Protein AF-A0A1H1E493-F1 (afdb_monomer_lite)

Radius of gyration: 25.82 Å; chains: 1; bounding box: 50×37×73 Å

pLDDT: mean 77.71, std 10.55, range [39.66, 90.44]

Foldseek 3Di:
DPPCPDPPCPPPALQRQLVVLQVQLVVLVVDPDDPVSPVSSVVSNVSSVVSHPPPDDVLQLVVVVVVPDDNCVSCVVVVLVVQLVVLLVVLVVLCVVLVPDPVLQVVVCVVPVDGLSCLSNVDPVSSVVSNVSSVVVSVVVVVVVVVVD

Structure (mmCIF, N/CA/C/O backbone):
data_AF-A0A1H1E493-F1
#
_entry.id   AF-A0A1H1E493-F1
#
loop_
_atom_site.group_PDB
_atom_site.id
_atom_site.type_symbol
_atom_site.label_atom_id
_atom_site.label_alt_id
_atom_site.label_comp_id
_atom_site.label_asym_id
_atom_site.label_entity_id
_atom_site.label_seq_id
_atom_site.pdbx_PDB_ins_code
_atom_site.Cartn_x
_atom_site.Cartn_y
_atom_site.Cartn_z
_atom_site.occupancy
_atom_site.B_iso_or_equiv
_atom_site.auth_seq_id
_atom_site.auth_comp_id
_atom_site.auth_asym_id
_atom_site.auth_atom_id
_atom_site.pdbx_PDB_model_num
ATOM 1 N N . MET A 1 1 ? -18.515 -27.010 -40.683 1.00 39.66 1 MET A N 1
ATOM 2 C CA . 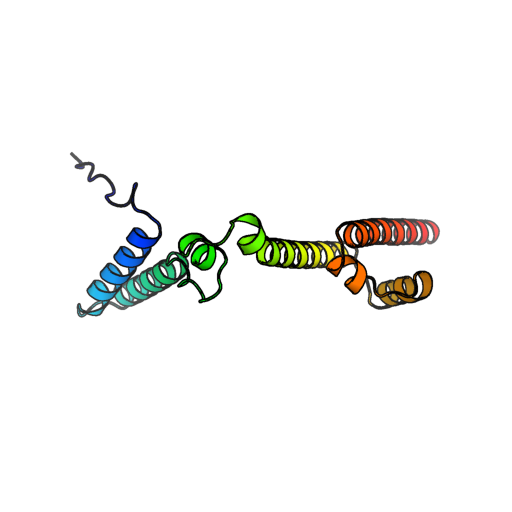MET A 1 1 ? -17.107 -27.008 -40.230 1.00 39.66 1 MET A CA 1
ATOM 3 C C . MET A 1 1 ? -16.766 -25.606 -39.762 1.00 39.66 1 MET A C 1
ATOM 5 O O . MET A 1 1 ? -16.573 -24.734 -40.600 1.00 39.66 1 MET A O 1
ATOM 9 N N . ILE A 1 2 ? -16.770 -25.365 -38.451 1.00 46.75 2 ILE A N 1
ATOM 10 C CA . ILE A 1 2 ? -16.205 -24.131 -37.896 1.00 46.75 2 ILE A CA 1
ATOM 11 C C . ILE A 1 2 ? -14.694 -24.294 -38.057 1.00 46.75 2 ILE A C 1
ATOM 13 O O . ILE A 1 2 ? -14.122 -25.232 -37.512 1.00 46.75 2 ILE A O 1
ATOM 17 N N . LYS A 1 3 ? -14.066 -23.479 -38.909 1.00 50.78 3 LYS A N 1
ATOM 18 C CA . LYS A 1 3 ? -12.605 -23.398 -38.927 1.00 50.78 3 LYS A CA 1
ATOM 19 C C . LYS A 1 3 ? -12.214 -22.829 -37.571 1.00 50.78 3 LYS A C 1
ATOM 21 O O . LYS A 1 3 ? -12.553 -21.679 -37.299 1.00 50.78 3 LYS A O 1
ATOM 26 N N . ASP A 1 4 ? -11.549 -23.626 -36.740 1.00 57.50 4 ASP A N 1
ATOM 27 C CA . ASP A 1 4 ? -10.837 -23.112 -35.576 1.00 57.50 4 ASP A CA 1
ATOM 28 C C . ASP A 1 4 ? -9.805 -22.119 -36.101 1.00 57.50 4 ASP A C 1
ATOM 30 O O . ASP A 1 4 ? -8.743 -22.489 -36.597 1.00 57.50 4 ASP A O 1
ATOM 34 N N . HIS A 1 5 ? -10.166 -20.841 -36.093 1.00 56.97 5 HIS A N 1
ATOM 35 C CA . HIS A 1 5 ? -9.214 -19.768 -36.274 1.00 56.97 5 HIS A CA 1
ATOM 36 C C . HIS A 1 5 ? -8.534 -19.605 -34.915 1.00 56.97 5 HIS A C 1
ATOM 38 O O . HIS A 1 5 ? -9.169 -19.086 -33.993 1.00 56.97 5 HIS A O 1
ATOM 44 N N . PRO A 1 6 ? -7.292 -20.097 -34.741 1.00 73.44 6 PRO A N 1
ATOM 45 C CA . PRO A 1 6 ? -6.615 -19.990 -33.461 1.00 73.44 6 PRO A CA 1
ATOM 46 C C . PRO A 1 6 ? -6.515 -18.513 -33.096 1.00 73.44 6 PRO A C 1
ATOM 48 O O . PRO A 1 6 ? -6.158 -17.686 -33.938 1.00 73.44 6 PRO A O 1
ATOM 51 N N . ASN A 1 7 ? -6.862 -18.177 -31.854 1.00 74.12 7 ASN A N 1
ATOM 52 C CA . ASN A 1 7 ? -6.771 -16.807 -31.375 1.00 74.12 7 ASN A CA 1
ATOM 53 C C . ASN A 1 7 ? -5.299 -16.348 -31.479 1.00 74.12 7 ASN A C 1
ATOM 55 O O . ASN A 1 7 ? -4.451 -16.867 -30.744 1.00 74.12 7 ASN A O 1
ATOM 59 N N . PRO A 1 8 ? -4.979 -15.387 -32.369 1.00 75.75 8 PRO A N 1
ATOM 60 C CA . PRO A 1 8 ? -3.597 -15.020 -32.675 1.00 75.75 8 PRO A CA 1
ATOM 61 C C . PRO A 1 8 ? -2.909 -14.298 -31.511 1.00 75.75 8 PRO A C 1
ATOM 63 O O . PRO A 1 8 ? -1.700 -14.093 -31.539 1.00 75.75 8 PRO A O 1
ATOM 66 N N . TYR A 1 9 ? -3.667 -13.925 -30.479 1.00 79.19 9 TYR A N 1
ATOM 67 C CA . TYR A 1 9 ? -3.189 -13.183 -29.322 1.00 79.19 9 TYR A CA 1
ATOM 68 C C . TYR A 1 9 ? -2.864 -14.072 -28.113 1.00 79.19 9 TYR A C 1
ATOM 70 O O . TYR A 1 9 ? -2.414 -13.553 -27.097 1.00 79.19 9 TYR A O 1
ATOM 78 N N . LEU A 1 10 ? -3.054 -15.398 -28.201 1.00 75.12 10 LEU A N 1
ATOM 79 C CA . LEU A 1 10 ? -2.835 -16.321 -27.071 1.00 75.12 10 LEU A CA 1
ATOM 80 C C . LEU A 1 10 ? -1.407 -16.298 -26.513 1.00 75.12 10 LEU A C 1
ATOM 82 O O . LEU A 1 10 ? -1.213 -16.575 -25.336 1.00 75.12 10 LEU A O 1
ATOM 86 N N . GLN A 1 11 ? -0.422 -15.984 -27.354 1.00 77.56 11 GLN A N 1
ATOM 87 C CA . GLN A 1 11 ? 0.995 -15.914 -26.980 1.00 77.56 11 GLN A CA 1
ATOM 88 C C . GLN A 1 11 ? 1.542 -14.480 -27.016 1.00 77.56 11 GLN A C 1
ATOM 90 O O . GLN A 1 11 ? 2.750 -14.275 -26.923 1.00 77.56 11 GLN A O 1
ATOM 95 N N . ALA A 1 12 ? 0.672 -13.480 -27.185 1.00 76.31 12 ALA A N 1
ATOM 96 C CA . ALA A 1 12 ? 1.095 -12.090 -27.266 1.00 76.31 12 ALA A CA 1
ATOM 97 C C . ALA A 1 12 ? 1.478 -11.560 -25.878 1.00 76.31 12 ALA A C 1
ATOM 99 O O . ALA A 1 12 ? 0.769 -11.753 -24.889 1.00 76.31 12 ALA A O 1
ATOM 100 N N . SER A 1 13 ? 2.591 -10.837 -25.809 1.00 76.88 13 SER A N 1
ATOM 101 C CA . SER A 1 13 ? 2.980 -10.095 -24.613 1.00 76.88 13 SER A CA 1
ATOM 102 C C . SER A 1 13 ? 1.997 -8.955 -24.316 1.00 76.88 13 SER A C 1
ATOM 104 O O . SER A 1 13 ? 1.321 -8.441 -25.207 1.00 76.88 13 SER A O 1
ATOM 106 N N . LEU A 1 14 ? 1.959 -8.474 -23.066 1.00 74.94 14 LEU A N 1
ATOM 107 C CA . LEU A 1 14 ? 1.082 -7.359 -22.662 1.00 74.94 14 LEU A CA 1
ATOM 108 C C . LEU A 1 14 ? 1.277 -6.099 -23.523 1.00 74.94 14 LEU A C 1
ATOM 110 O O . LEU A 1 14 ? 0.316 -5.404 -23.848 1.00 74.94 14 LEU A O 1
ATOM 114 N N . ARG A 1 15 ? 2.517 -5.837 -23.956 1.00 72.50 15 ARG A N 1
ATOM 115 C CA . ARG A 1 15 ? 2.838 -4.735 -24.870 1.00 72.50 15 ARG A CA 1
ATOM 116 C C . ARG A 1 15 ? 2.230 -4.948 -26.261 1.00 72.50 15 ARG A C 1
ATOM 118 O O . ARG A 1 15 ? 1.688 -4.004 -26.830 1.00 72.50 15 ARG A O 1
ATOM 125 N N . GLU A 1 16 ? 2.313 -6.159 -26.807 1.00 76.75 16 GLU A N 1
ATOM 126 C CA . GLU A 1 16 ? 1.741 -6.498 -28.119 1.00 76.75 16 GLU A CA 1
ATOM 127 C C . GLU A 1 16 ? 0.210 -6.482 -28.093 1.00 76.75 16 GLU A C 1
ATOM 129 O O . GLU A 1 16 ? -0.415 -6.019 -29.051 1.00 76.75 16 GLU A O 1
ATOM 134 N N . LEU A 1 17 ? -0.392 -6.908 -26.978 1.00 81.06 17 LEU A N 1
ATOM 135 C CA . LEU A 1 17 ? -1.828 -6.790 -26.732 1.00 81.06 17 LEU A CA 1
ATOM 136 C C . LEU A 1 17 ? -2.259 -5.321 -26.690 1.00 81.06 17 LEU A C 1
ATOM 138 O O . LEU A 1 17 ? -3.157 -4.934 -27.432 1.00 81.06 17 LEU A O 1
ATOM 142 N N . SER A 1 18 ? -1.575 -4.484 -25.902 1.00 81.69 18 SER A N 1
ATOM 143 C CA . SER A 1 18 ? -1.845 -3.042 -25.823 1.00 81.69 18 SER A CA 1
ATOM 144 C C . SER A 1 18 ? -1.809 -2.367 -27.197 1.00 81.69 18 SER A C 1
ATOM 146 O O . SER A 1 18 ? -2.766 -1.702 -27.590 1.00 81.69 18 SER A O 1
ATOM 148 N N . ALA A 1 19 ? -0.734 -2.584 -27.960 1.00 81.31 19 ALA A N 1
ATOM 149 C CA . ALA A 1 19 ? -0.568 -1.985 -29.283 1.00 81.31 19 ALA A CA 1
ATOM 150 C C . ALA A 1 19 ? -1.617 -2.483 -30.296 1.00 81.31 19 ALA A C 1
ATOM 152 O O . ALA A 1 19 ? -2.034 -1.745 -31.191 1.00 81.31 19 ALA A O 1
ATOM 153 N N . SER A 1 20 ? -2.053 -3.740 -30.172 1.00 85.31 20 SER A N 1
ATOM 154 C CA . SER A 1 20 ? -3.097 -4.307 -31.031 1.00 85.31 20 SER A CA 1
ATOM 155 C C . SER A 1 20 ? -4.468 -3.702 -30.726 1.00 85.31 20 SER A C 1
ATOM 157 O O . SER A 1 20 ? -5.188 -3.339 -31.654 1.00 85.31 20 SER A O 1
ATOM 159 N N . LEU A 1 21 ? -4.801 -3.520 -29.444 1.00 87.56 21 LEU A N 1
ATOM 160 C CA . LEU A 1 21 ? -6.048 -2.886 -29.005 1.00 87.56 21 LEU A CA 1
ATOM 161 C C . LEU A 1 21 ? -6.142 -1.422 -29.464 1.00 87.56 21 LEU A C 1
ATOM 163 O O . LEU A 1 21 ? -7.176 -1.017 -29.993 1.00 87.56 21 LEU A O 1
ATOM 167 N N . GLU A 1 22 ? -5.055 -0.651 -29.344 1.00 84.94 22 GLU A N 1
ATOM 168 C CA . GLU A 1 22 ? -4.965 0.724 -29.866 1.00 84.94 22 GLU A CA 1
ATOM 169 C C . GLU A 1 22 ? -5.216 0.791 -31.374 1.00 84.94 22 GLU A C 1
ATOM 171 O O . GLU A 1 22 ? -5.995 1.620 -31.848 1.00 84.94 22 GLU A O 1
ATOM 176 N N . ARG A 1 23 ? -4.594 -0.112 -32.139 1.00 86.12 23 ARG A N 1
ATOM 177 C CA . ARG A 1 23 ? -4.767 -0.170 -33.594 1.00 86.12 23 ARG A CA 1
ATOM 178 C C . ARG A 1 23 ? -6.209 -0.497 -33.979 1.00 86.12 23 ARG A C 1
ATOM 180 O O . ARG A 1 23 ? -6.757 0.155 -34.865 1.00 86.12 23 ARG A O 1
ATOM 187 N N . CYS A 1 24 ? -6.823 -1.476 -33.313 1.00 83.06 24 CYS A N 1
ATOM 188 C CA . CYS A 1 24 ? -8.219 -1.844 -33.544 1.00 83.06 24 CYS A CA 1
ATOM 189 C C . CYS A 1 24 ? -9.167 -0.685 -33.218 1.00 83.06 24 CYS A C 1
ATOM 191 O O . CYS A 1 24 ? -10.068 -0.397 -34.003 1.00 83.06 24 CYS A O 1
ATOM 193 N N . ALA A 1 25 ? -8.935 0.030 -32.115 1.00 86.31 25 ALA A N 1
ATOM 194 C CA . ALA A 1 25 ? -9.717 1.215 -31.783 1.00 86.31 25 ALA A CA 1
ATOM 195 C C . ALA A 1 25 ? -9.598 2.309 -32.855 1.00 86.31 25 ALA A C 1
ATOM 197 O O . ALA A 1 25 ? -10.611 2.860 -33.281 1.00 86.31 25 ALA A O 1
ATOM 198 N N . GLY A 1 26 ? -8.383 2.573 -33.349 1.00 82.94 26 GLY A N 1
ATOM 199 C CA . GLY A 1 26 ? -8.160 3.533 -34.432 1.00 82.94 26 GLY A CA 1
ATOM 200 C C . GLY A 1 26 ? -8.903 3.160 -35.719 1.00 82.94 26 GLY A C 1
ATOM 201 O O . GLY A 1 26 ? -9.521 4.015 -36.344 1.00 82.94 26 GLY A O 1
ATOM 202 N N . GLN A 1 27 ? -8.918 1.877 -36.091 1.00 83.25 27 GLN A N 1
ATOM 203 C CA . GLN A 1 27 ? -9.660 1.384 -37.263 1.00 83.25 27 GLN A CA 1
ATOM 204 C C . GLN A 1 27 ? -11.182 1.521 -37.112 1.00 83.25 27 GLN A C 1
ATOM 206 O O . GLN A 1 27 ? -11.887 1.834 -38.075 1.00 83.25 27 GLN A O 1
ATOM 211 N N . LEU A 1 28 ? -11.699 1.302 -35.901 1.00 83.06 28 LEU A N 1
ATOM 212 C CA . LEU A 1 28 ? -13.121 1.477 -35.608 1.00 83.06 28 LEU A CA 1
ATOM 213 C C . LEU A 1 28 ? -13.540 2.951 -35.653 1.00 83.06 28 LEU A C 1
ATOM 215 O O . LEU A 1 28 ? -14.662 3.242 -36.056 1.00 83.06 28 LEU A O 1
ATOM 219 N N . GLN A 1 29 ? -12.637 3.870 -35.301 1.00 80.06 29 GLN A N 1
ATOM 220 C CA . GLN A 1 29 ? -12.884 5.315 -35.324 1.00 80.06 29 GLN A CA 1
ATOM 221 C C . GLN A 1 29 ? -12.781 5.941 -36.723 1.00 80.06 29 GLN A C 1
ATOM 223 O O . GLN A 1 29 ? -13.473 6.917 -37.003 1.00 80.06 29 GLN A O 1
ATOM 228 N N . THR A 1 30 ? -11.944 5.404 -37.619 1.00 77.06 30 THR A N 1
ATOM 229 C CA . THR A 1 30 ? -11.780 5.932 -38.993 1.00 77.06 30 THR A CA 1
ATOM 230 C C . THR A 1 30 ? -12.914 5.540 -39.937 1.00 77.06 30 THR A C 1
ATOM 232 O O . THR A 1 30 ? -13.089 6.145 -40.995 1.00 77.06 30 THR A O 1
ATOM 235 N N . THR A 1 31 ? -13.710 4.545 -39.560 1.00 67.94 31 THR A N 1
ATOM 236 C CA . THR A 1 31 ? -14.890 4.120 -40.309 1.00 67.94 31 THR A CA 1
ATOM 237 C C . THR A 1 31 ? -16.103 4.895 -39.788 1.00 67.94 31 THR A C 1
ATOM 239 O O . THR A 1 31 ? -16.312 4.923 -38.580 1.00 67.94 31 THR A O 1
ATOM 242 N N . LYS A 1 32 ? -16.941 5.499 -40.651 1.00 68.44 32 LYS A N 1
ATOM 243 C CA . LYS A 1 32 ? -18.244 6.058 -40.220 1.00 68.44 32 LYS A CA 1
ATOM 244 C C . LYS A 1 32 ? -19.073 4.928 -39.594 1.00 68.44 32 LYS A C 1
ATOM 246 O O . LYS A 1 32 ? -19.613 4.088 -40.311 1.00 68.44 32 LYS A O 1
ATOM 251 N N . GLY A 1 33 ? -19.083 4.859 -38.267 1.00 64.25 33 GLY A N 1
ATOM 252 C CA . GLY A 1 33 ? -19.630 3.751 -37.489 1.00 64.25 33 GLY A CA 1
ATOM 253 C C . GLY A 1 33 ? -20.821 4.161 -36.630 1.00 64.25 33 GLY A C 1
ATOM 254 O O . GLY A 1 33 ? -21.069 5.346 -36.426 1.00 64.25 33 GLY A O 1
ATOM 255 N N . THR A 1 34 ? -21.552 3.157 -36.145 1.00 76.44 34 THR A N 1
ATOM 256 C CA . THR A 1 34 ? -22.618 3.297 -35.144 1.00 76.44 34 THR A CA 1
ATOM 257 C C . THR A 1 34 ? -22.044 3.698 -33.779 1.00 76.44 34 THR A C 1
ATOM 259 O O . THR A 1 34 ? -20.850 3.502 -33.538 1.00 76.44 34 THR A O 1
ATOM 262 N N . GLU A 1 35 ? -22.880 4.222 -32.876 1.00 73.50 35 GLU A N 1
ATOM 263 C CA . GLU A 1 35 ? -22.493 4.553 -31.489 1.00 73.50 35 GLU A CA 1
ATOM 264 C C . GLU A 1 35 ? -21.810 3.361 -30.790 1.00 73.50 35 GLU A C 1
ATOM 266 O O . GLU A 1 35 ? -20.739 3.504 -30.210 1.00 73.50 35 GLU A O 1
ATOM 271 N N . GLU A 1 36 ? -22.319 2.145 -30.999 1.00 75.50 36 GLU A N 1
ATOM 272 C CA . GLU A 1 36 ? -21.747 0.893 -30.474 1.00 75.50 36 GLU A CA 1
ATOM 273 C C . GLU A 1 36 ? -20.286 0.657 -30.908 1.00 75.50 36 GLU A C 1
ATOM 275 O O . GLU A 1 36 ? -19.479 0.101 -30.160 1.00 75.50 36 GLU A O 1
ATOM 280 N N . ARG A 1 37 ? -19.910 1.079 -32.125 1.00 78.19 37 ARG A N 1
ATOM 281 C CA . ARG A 1 37 ? -18.523 0.974 -32.612 1.00 78.19 37 ARG A CA 1
ATOM 282 C C . ARG A 1 37 ? -17.614 2.012 -31.969 1.00 78.19 37 ARG A C 1
ATOM 284 O O . ARG A 1 37 ? -16.435 1.724 -31.758 1.00 78.19 37 ARG A O 1
ATOM 291 N N . GLN A 1 38 ? -18.145 3.194 -31.667 1.00 78.69 38 GLN A N 1
ATOM 292 C CA . GLN A 1 38 ? -17.409 4.231 -30.947 1.00 78.69 38 GLN A CA 1
ATOM 293 C C . GLN A 1 38 ? -17.171 3.803 -29.496 1.00 78.69 38 GLN A C 1
ATOM 295 O O . GLN A 1 38 ? -16.034 3.862 -29.028 1.00 78.69 38 GLN A O 1
ATOM 300 N N . ASP A 1 39 ? -18.190 3.254 -28.836 1.00 75.62 39 ASP A N 1
ATOM 301 C CA . ASP A 1 39 ? -18.078 2.694 -27.486 1.00 75.62 39 ASP A CA 1
ATOM 302 C C . ASP A 1 39 ? -17.071 1.545 -27.425 1.00 75.62 39 ASP A C 1
ATOM 304 O O . ASP A 1 39 ? -16.196 1.515 -26.555 1.00 75.62 39 ASP A O 1
ATOM 308 N N . MET A 1 40 ? -17.111 0.634 -28.402 1.00 83.25 40 MET A N 1
ATOM 309 C CA . MET A 1 40 ? -16.112 -0.428 -28.516 1.00 83.25 40 MET A CA 1
ATOM 310 C C . MET A 1 40 ? -14.697 0.144 -28.682 1.00 83.25 40 MET A C 1
ATOM 312 O O . MET A 1 40 ? -13.765 -0.315 -28.023 1.00 83.25 40 MET A O 1
ATOM 316 N N . ALA A 1 41 ? -14.513 1.182 -29.502 1.00 82.94 41 ALA A N 1
ATOM 317 C CA . ALA A 1 41 ? -13.215 1.838 -29.636 1.00 82.94 41 ALA A CA 1
ATOM 318 C C . ALA A 1 41 ? -12.741 2.468 -28.311 1.00 82.94 41 ALA A C 1
ATOM 320 O O . ALA A 1 41 ? -11.565 2.346 -27.962 1.00 82.94 41 ALA A O 1
ATOM 321 N N . HIS A 1 42 ? -13.637 3.087 -27.537 1.00 83.19 42 HIS A N 1
ATOM 322 C CA . HIS A 1 42 ? -13.311 3.633 -26.218 1.00 83.19 42 HIS A CA 1
ATOM 323 C C . HIS A 1 42 ? -12.894 2.547 -25.219 1.00 83.19 42 HIS A C 1
ATOM 325 O O . HIS A 1 42 ? -11.890 2.714 -24.519 1.00 83.19 42 HIS A O 1
ATOM 331 N N . LEU A 1 43 ? -13.605 1.417 -25.188 1.00 81.44 43 LEU A N 1
ATOM 332 C CA . LEU A 1 43 ? -13.263 0.269 -24.345 1.00 81.44 43 LEU A CA 1
ATOM 333 C C . LEU A 1 43 ? -11.893 -0.316 -24.709 1.00 81.44 43 LEU A C 1
ATOM 335 O O . LEU A 1 43 ? -11.076 -0.567 -23.821 1.00 81.44 43 LEU A O 1
ATOM 339 N N . LEU A 1 44 ? -11.607 -0.470 -26.005 1.00 85.81 44 LEU A N 1
ATOM 340 C CA . LEU A 1 44 ? -10.317 -0.965 -26.491 1.00 85.81 44 LEU A CA 1
ATOM 341 C C . LEU A 1 44 ? -9.166 -0.014 -26.127 1.00 85.81 44 LEU A C 1
ATOM 343 O O . LEU A 1 44 ? -8.124 -0.478 -25.669 1.00 85.81 44 LEU A O 1
ATOM 347 N N . LEU A 1 45 ? -9.357 1.307 -26.234 1.00 82.06 45 LEU A N 1
ATOM 348 C CA . LEU A 1 45 ? -8.357 2.294 -25.798 1.00 82.06 45 LEU A CA 1
ATOM 349 C C . LEU A 1 45 ? -8.130 2.270 -24.282 1.00 82.06 45 LEU A C 1
ATOM 351 O O . LEU A 1 45 ? -6.993 2.394 -23.826 1.00 82.06 45 LEU A O 1
ATOM 355 N N . ALA A 1 46 ? -9.188 2.113 -23.483 1.00 81.00 46 ALA A N 1
ATOM 356 C CA . ALA A 1 46 ? -9.067 2.007 -22.031 1.00 81.00 46 ALA A CA 1
ATOM 357 C C . ALA A 1 46 ? -8.326 0.724 -21.614 1.00 81.00 46 ALA A C 1
ATOM 359 O O . ALA A 1 46 ? -7.479 0.761 -20.717 1.00 81.00 46 ALA A O 1
ATOM 360 N N . ALA A 1 47 ? -8.614 -0.396 -22.282 1.00 78.81 47 ALA A N 1
ATOM 361 C CA . ALA A 1 47 ? -7.915 -1.659 -22.081 1.00 78.81 47 ALA A CA 1
ATOM 362 C C . ALA A 1 47 ? -6.442 -1.555 -22.498 1.00 78.81 47 ALA A C 1
ATOM 364 O O . ALA A 1 47 ? -5.568 -1.948 -21.725 1.00 78.81 47 ALA A O 1
ATOM 365 N N . ALA A 1 48 ? -6.154 -0.944 -23.651 1.00 77.81 48 ALA A N 1
ATOM 366 C CA . ALA A 1 48 ? -4.790 -0.689 -24.096 1.00 77.81 48 ALA A CA 1
ATOM 367 C C . ALA A 1 48 ? -4.011 0.133 -23.065 1.00 77.81 48 ALA A C 1
ATOM 369 O O . ALA A 1 48 ? -2.980 -0.318 -22.597 1.00 77.81 48 ALA A O 1
ATOM 370 N N . LYS A 1 49 ? -4.547 1.258 -22.577 1.00 75.81 49 LYS A N 1
ATOM 371 C CA . LYS A 1 49 ? -3.878 2.084 -21.551 1.00 75.81 49 LYS A CA 1
ATOM 372 C C . LYS A 1 49 ? -3.593 1.351 -20.237 1.00 75.81 49 LYS A C 1
ATOM 374 O O . LYS A 1 49 ? -2.642 1.699 -19.542 1.00 75.81 49 LYS A O 1
ATOM 379 N N . ARG A 1 50 ? -4.422 0.371 -19.867 1.00 74.56 50 ARG A N 1
ATOM 380 C CA . ARG A 1 50 ? -4.211 -0.465 -18.672 1.00 74.56 50 ARG A CA 1
ATOM 381 C C . ARG A 1 50 ? -3.165 -1.557 -18.891 1.00 74.56 50 ARG A C 1
ATOM 383 O O . ARG A 1 50 ? -2.465 -1.903 -17.945 1.00 74.56 50 ARG A O 1
ATOM 390 N N . LEU A 1 51 ? -3.090 -2.096 -20.107 1.00 71.81 51 LEU A N 1
ATOM 391 C CA . LEU A 1 51 ? -2.152 -3.151 -20.503 1.00 71.81 51 LEU A CA 1
ATOM 392 C C . LEU A 1 51 ? -0.801 -2.602 -20.963 1.00 71.81 51 LEU A C 1
ATOM 394 O O . LEU A 1 51 ? 0.203 -3.312 -20.889 1.00 71.81 51 LEU A O 1
ATOM 398 N N . ALA A 1 52 ? -0.772 -1.351 -21.424 1.00 65.25 52 ALA A N 1
ATOM 399 C CA . ALA A 1 52 ? 0.435 -0.628 -21.751 1.00 65.25 52 ALA A CA 1
ATOM 400 C C . ALA A 1 52 ? 1.327 -0.674 -20.510 1.00 65.25 52 ALA A C 1
ATOM 402 O O . ALA A 1 52 ? 0.908 -0.210 -19.442 1.00 65.25 52 ALA A O 1
ATOM 403 N N . PRO A 1 53 ? 2.541 -1.246 -20.608 1.00 57.75 53 PRO A N 1
ATOM 404 C CA . PRO A 1 53 ? 3.502 -1.109 -19.535 1.00 57.75 53 PRO A CA 1
ATOM 405 C C . PRO A 1 53 ? 3.669 0.391 -19.336 1.00 57.75 53 PRO A C 1
ATOM 407 O O . PRO A 1 53 ? 4.145 1.051 -20.259 1.00 57.75 53 PRO A O 1
ATOM 410 N N . LYS A 1 54 ? 3.188 0.912 -18.194 1.00 61.72 54 LYS A N 1
ATOM 411 C CA . LYS A 1 54 ? 3.245 2.341 -17.868 1.00 61.72 54 LYS A CA 1
ATOM 412 C C . LYS A 1 54 ? 4.644 2.799 -18.227 1.00 61.72 54 LYS A C 1
ATOM 414 O O . LYS A 1 54 ? 5.601 2.206 -17.726 1.00 61.72 54 LYS A O 1
ATOM 419 N N . ASP A 1 55 ? 4.739 3.727 -19.179 1.00 50.34 55 ASP A N 1
ATOM 420 C CA . ASP A 1 55 ? 6.024 4.135 -19.720 1.00 50.34 55 ASP A CA 1
ATOM 421 C C . ASP A 1 55 ? 6.969 4.398 -18.563 1.00 50.34 55 ASP A C 1
ATOM 423 O O . ASP A 1 55 ? 6.651 5.157 -17.642 1.00 50.34 55 ASP A O 1
ATOM 427 N N . LYS A 1 56 ? 8.081 3.660 -18.603 1.00 54.34 56 LYS A N 1
ATOM 428 C CA . LYS A 1 56 ? 9.123 3.644 -17.589 1.00 54.34 56 LYS A CA 1
ATOM 429 C C . LYS A 1 56 ? 9.373 5.071 -17.147 1.00 54.34 56 LYS A C 1
ATOM 431 O O . LYS A 1 56 ? 9.928 5.859 -17.921 1.00 54.34 56 LYS A O 1
ATOM 436 N N . ARG A 1 57 ? 9.010 5.416 -15.913 1.00 51.16 57 ARG A N 1
ATOM 437 C CA . ARG A 1 57 ? 9.451 6.697 -15.369 1.00 51.16 57 ARG A CA 1
ATOM 438 C C . ARG A 1 57 ? 10.978 6.683 -15.404 1.00 51.16 57 ARG A C 1
ATOM 440 O O . ARG A 1 57 ? 11.611 5.700 -14.998 1.00 51.16 57 ARG A O 1
ATOM 447 N N . GLN A 1 58 ? 11.591 7.744 -15.929 1.00 50.44 58 GLN A N 1
ATOM 448 C CA . GLN A 1 58 ? 13.029 7.935 -15.752 1.00 50.44 58 GLN A CA 1
ATOM 449 C C . GLN A 1 58 ? 13.320 7.857 -14.245 1.00 50.44 58 GLN A C 1
ATOM 451 O O . GLN A 1 58 ? 12.668 8.530 -13.452 1.00 50.44 58 GLN A O 1
ATOM 456 N N . GLY A 1 59 ? 14.227 6.960 -13.851 1.00 59.25 59 GLY A N 1
ATOM 457 C CA . GLY A 1 59 ? 14.518 6.653 -12.444 1.00 59.25 59 GLY A CA 1
ATOM 458 C C . GLY A 1 59 ? 13.944 5.331 -11.916 1.00 59.25 59 GLY A C 1
ATOM 459 O O . GLY A 1 59 ? 14.384 4.877 -10.856 1.00 59.25 59 GLY A O 1
ATOM 460 N N . GLU A 1 60 ? 13.049 4.654 -12.648 1.00 67.69 60 GLU A N 1
ATOM 461 C CA . GLU A 1 60 ? 12.563 3.332 -12.234 1.00 67.69 60 GLU A CA 1
ATOM 462 C C . GLU A 1 60 ? 13.717 2.325 -12.085 1.00 67.69 60 GLU A C 1
ATOM 464 O O . GLU A 1 60 ? 14.636 2.312 -12.917 1.00 67.69 60 GLU A O 1
ATOM 469 N N . PRO A 1 61 ? 13.678 1.456 -11.055 1.00 70.81 61 PRO A N 1
ATOM 470 C CA . PRO A 1 61 ? 14.725 0.467 -10.801 1.00 70.81 61 PRO A CA 1
ATOM 471 C C . PRO A 1 61 ? 15.107 -0.347 -12.042 1.00 70.81 61 PRO A C 1
ATOM 473 O O . PRO A 1 61 ? 16.287 -0.533 -12.331 1.00 70.81 61 PRO A O 1
ATOM 476 N N . ILE A 1 62 ? 14.115 -0.735 -12.850 1.00 72.62 62 ILE A N 1
ATOM 477 C CA . ILE A 1 62 ? 14.320 -1.521 -14.070 1.00 72.62 62 ILE A CA 1
ATOM 478 C C . ILE A 1 62 ? 15.115 -0.775 -15.149 1.00 72.62 62 ILE A C 1
ATOM 480 O O . ILE A 1 62 ? 15.863 -1.391 -15.908 1.00 72.62 62 ILE A O 1
ATOM 484 N N . SER A 1 63 ? 14.970 0.549 -15.234 1.00 73.31 63 SER A N 1
ATOM 485 C CA . SER A 1 63 ? 15.719 1.385 -16.175 1.00 73.31 63 SER A CA 1
ATOM 486 C C . SER A 1 63 ? 17.177 1.515 -15.742 1.00 73.31 63 SER A C 1
ATOM 488 O O . SER A 1 63 ? 18.065 1.429 -16.585 1.00 73.31 63 SER A O 1
ATOM 490 N N . ARG A 1 64 ? 17.426 1.639 -14.430 1.00 73.81 64 ARG A N 1
ATOM 491 C CA . ARG A 1 64 ? 18.780 1.701 -13.857 1.00 73.81 64 ARG A CA 1
ATOM 492 C C . ARG A 1 64 ? 19.525 0.374 -14.000 1.00 73.81 64 ARG A C 1
ATOM 494 O O . ARG A 1 64 ? 20.668 0.375 -14.440 1.00 73.81 64 ARG A O 1
ATOM 501 N N . VAL A 1 65 ? 18.864 -0.753 -13.732 1.00 79.56 65 VAL A N 1
ATOM 502 C CA . VAL A 1 65 ? 19.460 -2.089 -13.915 1.00 79.56 65 VAL A CA 1
ATOM 503 C C . VAL A 1 65 ? 19.823 -2.354 -15.374 1.00 79.56 65 VAL A C 1
ATOM 505 O O . VAL A 1 65 ? 20.918 -2.824 -15.664 1.00 79.56 65 VAL A O 1
ATOM 508 N N . ARG A 1 66 ? 18.951 -1.990 -16.324 1.00 77.69 66 ARG A N 1
ATOM 509 C CA . ARG A 1 66 ? 19.264 -2.116 -17.760 1.00 77.69 66 ARG A CA 1
ATOM 510 C C . ARG A 1 66 ? 20.439 -1.240 -18.205 1.00 77.69 66 ARG A C 1
ATOM 512 O O . ARG A 1 66 ? 21.077 -1.575 -19.194 1.00 77.69 66 ARG A O 1
ATOM 519 N N . ALA A 1 67 ? 20.708 -0.147 -17.494 1.00 80.94 67 ALA A N 1
ATOM 520 C CA . ALA A 1 67 ? 21.866 0.718 -17.708 1.00 80.94 67 ALA A CA 1
ATOM 521 C C . ALA A 1 67 ? 23.130 0.247 -16.953 1.00 80.94 67 ALA A C 1
ATOM 523 O O . ALA A 1 67 ? 24.133 0.953 -16.966 1.00 80.94 67 ALA A O 1
ATOM 524 N N . GLY A 1 68 ? 23.092 -0.927 -16.306 1.00 82.50 68 GLY A N 1
ATOM 525 C CA . GLY A 1 68 ? 24.241 -1.542 -15.636 1.00 82.50 68 GLY A CA 1
ATOM 526 C C . GLY A 1 68 ? 24.293 -1.366 -14.116 1.00 82.50 68 GLY A C 1
ATOM 527 O O . GLY A 1 68 ? 25.275 -1.775 -13.506 1.00 82.50 68 GLY A O 1
ATOM 528 N N . ALA A 1 69 ? 23.270 -0.780 -13.483 1.00 81.06 69 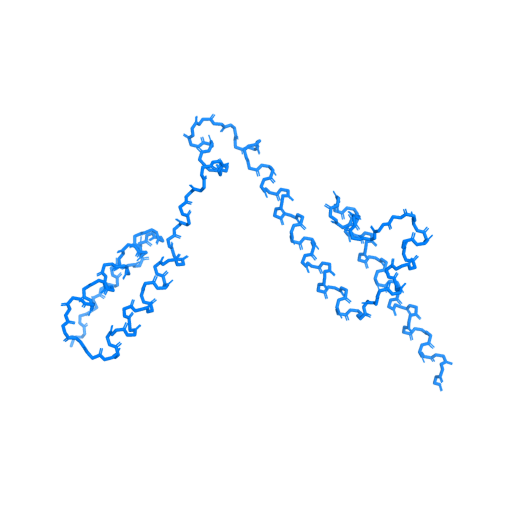ALA A N 1
ATOM 529 C CA . ALA A 1 69 ? 23.216 -0.701 -12.022 1.00 81.06 69 ALA A CA 1
ATOM 530 C C . ALA A 1 69 ? 22.961 -2.076 -11.381 1.00 81.06 69 ALA A C 1
ATOM 532 O O . ALA A 1 69 ? 22.257 -2.921 -11.939 1.00 81.06 69 ALA A O 1
ATOM 533 N N . GLU A 1 70 ? 23.466 -2.269 -10.164 1.00 84.25 70 GLU A N 1
ATOM 534 C CA . GLU A 1 70 ? 23.172 -3.459 -9.369 1.00 84.25 70 GLU A CA 1
ATOM 535 C C . GLU A 1 70 ? 21.675 -3.570 -9.043 1.00 84.25 70 GLU A C 1
ATOM 537 O O . GLU A 1 70 ? 21.007 -2.586 -8.707 1.00 84.25 70 GLU A O 1
ATOM 542 N N . VAL A 1 71 ? 21.149 -4.796 -9.116 1.00 77.50 71 VAL A N 1
ATOM 543 C CA . VAL A 1 71 ? 19.712 -5.076 -8.979 1.00 77.50 71 VAL A CA 1
ATOM 544 C C . VAL A 1 71 ? 19.193 -4.702 -7.595 1.00 77.50 71 VAL A C 1
ATOM 546 O O . VAL A 1 71 ? 18.223 -3.953 -7.489 1.00 77.50 71 VAL A O 1
ATOM 549 N N . LEU A 1 72 ? 19.840 -5.188 -6.533 1.00 79.31 72 LEU A N 1
ATOM 550 C CA . LEU A 1 72 ? 19.356 -4.987 -5.166 1.00 79.31 72 LEU A CA 1
ATOM 551 C C . LEU A 1 72 ? 19.306 -3.497 -4.778 1.00 79.31 72 LEU A C 1
ATOM 553 O O . LEU A 1 72 ? 18.217 -3.037 -4.442 1.00 79.31 72 LEU A O 1
ATOM 557 N N . PRO A 1 73 ? 20.378 -2.690 -4.909 1.00 86.44 73 PRO A N 1
ATOM 558 C CA . PRO A 1 73 ? 20.325 -1.264 -4.569 1.00 86.44 73 PRO A CA 1
ATOM 559 C C . PRO A 1 73 ? 19.357 -0.457 -5.441 1.00 86.44 73 PRO A C 1
ATOM 561 O O . PRO A 1 73 ? 18.781 0.535 -4.990 1.00 86.44 73 PRO A O 1
ATOM 564 N N . ALA A 1 74 ? 19.155 -0.863 -6.700 1.00 80.62 74 ALA A N 1
ATOM 565 C CA . ALA A 1 74 ? 18.205 -0.194 -7.578 1.00 80.62 74 ALA A CA 1
ATOM 566 C C . ALA A 1 74 ? 16.755 -0.425 -7.125 1.00 80.62 74 ALA A C 1
ATOM 568 O O . ALA A 1 74 ? 15.972 0.527 -7.121 1.00 80.62 74 ALA A O 1
ATOM 569 N N . PHE A 1 75 ? 16.401 -1.656 -6.745 1.00 82.25 75 PHE A N 1
ATOM 570 C CA . PHE A 1 75 ? 15.031 -2.042 -6.390 1.00 82.25 75 PHE A CA 1
ATOM 571 C C . PHE A 1 75 ? 14.686 -1.831 -4.912 1.00 82.25 75 PHE A C 1
ATOM 573 O O . PHE A 1 75 ? 13.523 -1.576 -4.606 1.00 82.25 75 PHE A O 1
ATOM 580 N N . TRP A 1 76 ? 15.668 -1.866 -4.009 1.00 82.88 76 TRP A N 1
ATOM 581 C CA . TRP A 1 76 ? 15.447 -1.799 -2.561 1.00 82.88 76 TRP A CA 1
ATOM 582 C C . TRP A 1 76 ? 14.609 -0.596 -2.095 1.00 82.88 76 TRP A C 1
ATOM 584 O O . TRP A 1 76 ? 13.645 -0.803 -1.360 1.00 82.88 76 TRP A O 1
ATOM 594 N N . PRO A 1 77 ? 14.858 0.649 -2.557 1.00 84.25 77 PRO A N 1
ATOM 595 C CA . PRO A 1 77 ? 14.042 1.789 -2.135 1.00 84.25 77 PRO A CA 1
ATOM 596 C C . PRO A 1 77 ? 12.582 1.683 -2.588 1.00 84.25 77 PRO A C 1
ATOM 598 O O . PRO A 1 77 ? 11.684 2.164 -1.904 1.00 84.25 77 PRO A O 1
ATOM 601 N N . HIS A 1 78 ? 12.342 1.064 -3.748 1.00 78.69 78 HIS A N 1
ATOM 602 C CA . HIS A 1 78 ? 10.993 0.863 -4.266 1.00 78.69 78 HIS A CA 1
ATOM 603 C C . HIS A 1 78 ? 10.262 -0.220 -3.476 1.00 78.69 78 HIS A C 1
ATOM 605 O O . HIS A 1 78 ? 9.133 -0.003 -3.054 1.00 78.69 78 HIS A O 1
ATOM 611 N N . TYR A 1 79 ? 10.947 -1.329 -3.198 1.00 76.81 79 TYR A N 1
ATOM 612 C CA . TYR A 1 79 ? 10.439 -2.395 -2.345 1.00 76.81 79 TYR A CA 1
ATOM 613 C C . TYR A 1 79 ? 10.051 -1.883 -0.949 1.00 76.81 79 TYR A C 1
ATOM 615 O O . TYR A 1 79 ? 8.941 -2.132 -0.492 1.00 76.81 79 TYR A O 1
ATOM 623 N N . GLU A 1 80 ? 10.914 -1.106 -0.285 1.00 81.56 80 GLU A N 1
ATOM 624 C CA . GLU A 1 80 ? 10.602 -0.542 1.038 1.00 81.56 80 GLU A CA 1
ATOM 625 C C . GLU A 1 80 ? 9.429 0.450 0.995 1.00 81.56 80 GLU A C 1
ATOM 627 O O . GLU A 1 80 ? 8.610 0.489 1.917 1.00 81.56 80 GLU A O 1
ATOM 632 N N . LEU A 1 81 ? 9.294 1.219 -0.092 1.00 83.06 81 LEU A N 1
ATOM 633 C CA . LEU A 1 81 ? 8.146 2.103 -0.293 1.00 83.06 81 LEU A CA 1
ATOM 634 C C . LEU A 1 81 ? 6.842 1.310 -0.448 1.00 83.06 81 LEU A C 1
ATOM 636 O O . LEU A 1 81 ? 5.847 1.643 0.197 1.00 83.06 81 LEU A O 1
ATOM 640 N N . GLU A 1 82 ? 6.842 0.265 -1.276 1.00 81.62 82 GLU A N 1
ATOM 641 C CA . GLU A 1 82 ? 5.682 -0.612 -1.466 1.00 81.62 82 GLU A CA 1
ATOM 642 C C . GLU A 1 82 ? 5.317 -1.338 -0.171 1.00 81.62 82 GLU A C 1
ATOM 644 O O . GLU A 1 82 ? 4.147 -1.369 0.212 1.00 81.62 82 GLU A O 1
ATOM 649 N N . LYS A 1 83 ? 6.316 -1.832 0.566 1.00 80.31 83 LYS A N 1
ATOM 650 C CA . LYS A 1 83 ? 6.118 -2.466 1.871 1.00 80.31 83 LYS A CA 1
ATOM 651 C C . LYS A 1 83 ? 5.465 -1.508 2.863 1.00 80.31 83 LYS A C 1
ATOM 653 O O . LYS A 1 83 ? 4.493 -1.874 3.520 1.00 80.31 83 LYS A O 1
ATOM 658 N N . ARG A 1 84 ? 5.945 -0.260 2.942 1.00 81.25 84 ARG A N 1
ATOM 659 C CA . ARG A 1 84 ? 5.343 0.781 3.789 1.00 81.25 84 ARG A CA 1
ATOM 660 C C . ARG A 1 84 ? 3.896 1.072 3.389 1.00 81.25 84 ARG A C 1
ATOM 662 O O . ARG A 1 84 ? 3.038 1.137 4.264 1.00 81.25 84 ARG A O 1
ATOM 669 N N . ALA A 1 85 ? 3.623 1.220 2.093 1.00 79.44 85 ALA A N 1
ATOM 670 C CA . ALA A 1 85 ? 2.272 1.465 1.591 1.00 79.44 85 ALA A CA 1
ATOM 671 C C . ALA A 1 85 ? 1.319 0.305 1.921 1.00 79.44 85 ALA A C 1
ATOM 673 O O . ALA A 1 85 ? 0.178 0.534 2.320 1.00 79.44 85 ALA A O 1
ATOM 674 N N . MET A 1 86 ? 1.799 -0.935 1.817 1.00 79.62 86 MET A N 1
ATOM 675 C CA . MET A 1 86 ? 1.012 -2.120 2.139 1.00 79.62 86 MET A CA 1
ATOM 676 C C . MET A 1 86 ? 0.723 -2.229 3.641 1.00 79.62 86 MET A C 1
ATOM 678 O O . MET A 1 86 ? -0.429 -2.447 4.010 1.00 79.62 86 MET A O 1
ATOM 682 N N . ARG A 1 87 ? 1.717 -1.995 4.515 1.00 85.81 87 ARG A N 1
ATOM 683 C CA . ARG A 1 87 ? 1.498 -1.935 5.977 1.00 85.81 87 ARG A CA 1
ATOM 684 C C . ARG A 1 87 ? 0.469 -0.877 6.346 1.00 85.81 87 ARG A C 1
ATOM 686 O O . ARG A 1 87 ? -0.426 -1.154 7.134 1.00 85.81 87 ARG A O 1
ATOM 693 N N . TRP A 1 88 ? 0.570 0.305 5.741 1.00 84.12 88 TRP A N 1
ATOM 694 C CA . TRP A 1 88 ? -0.386 1.384 5.962 1.00 84.12 88 TRP A CA 1
ATOM 695 C C . TRP A 1 88 ? -1.814 0.985 5.589 1.00 84.12 88 TRP A C 1
ATOM 697 O O . TRP A 1 88 ? -2.743 1.173 6.370 1.00 84.12 88 TRP A O 1
ATOM 707 N N . HIS A 1 89 ? -1.984 0.394 4.406 1.00 82.62 89 HIS A N 1
ATOM 708 C CA . HIS A 1 89 ? -3.292 -0.051 3.944 1.00 82.62 89 HIS A CA 1
ATOM 709 C C . HIS A 1 89 ? -3.889 -1.121 4.865 1.00 82.62 89 HIS A C 1
ATOM 711 O O . HIS A 1 89 ? -5.036 -0.995 5.287 1.00 82.62 89 HIS A O 1
ATOM 717 N N . LEU A 1 90 ? -3.104 -2.141 5.221 1.00 79.38 90 LEU A N 1
ATOM 718 C CA . LEU A 1 90 ? -3.554 -3.220 6.101 1.00 79.38 90 LEU A CA 1
ATOM 719 C C . LEU A 1 90 ? -3.877 -2.720 7.512 1.00 79.38 90 LEU A C 1
ATOM 721 O O . LEU A 1 90 ? -4.879 -3.134 8.086 1.00 79.38 90 LEU A O 1
ATOM 725 N N . PHE A 1 91 ? -3.063 -1.813 8.055 1.00 85.38 91 PHE A N 1
ATOM 726 C CA . PHE A 1 91 ? -3.338 -1.167 9.335 1.00 85.38 91 PHE A CA 1
ATOM 727 C C . PHE A 1 91 ? -4.675 -0.422 9.306 1.00 85.38 91 PHE A C 1
ATOM 729 O O . PHE A 1 91 ? -5.478 -0.591 10.215 1.00 85.38 91 PHE A O 1
ATOM 736 N N . HIS A 1 92 ? -4.945 0.361 8.257 1.00 84.88 92 HIS A N 1
ATOM 737 C CA . HIS A 1 92 ? -6.202 1.102 8.142 1.00 84.88 92 HIS A CA 1
ATOM 738 C C . HIS A 1 92 ? -7.412 0.165 8.104 1.00 84.88 92 HIS A C 1
ATOM 740 O O . HIS A 1 92 ? -8.391 0.396 8.804 1.00 84.88 92 HIS A O 1
ATOM 746 N N . GLN A 1 93 ? -7.328 -0.918 7.325 1.00 82.88 93 GLN A N 1
ATOM 747 C CA . GLN A 1 93 ? -8.388 -1.928 7.270 1.00 82.88 93 GLN A CA 1
ATOM 748 C C . GLN A 1 93 ? -8.614 -2.590 8.637 1.00 82.88 93 GLN A C 1
ATOM 750 O O . GLN A 1 93 ? -9.756 -2.797 9.039 1.00 82.88 93 GLN A O 1
ATOM 755 N N . ALA A 1 94 ? -7.538 -2.895 9.371 1.00 82.25 94 ALA A N 1
ATOM 756 C CA . ALA A 1 94 ? -7.637 -3.450 10.717 1.00 82.25 94 ALA A CA 1
ATOM 757 C C . ALA A 1 94 ? -8.272 -2.449 11.695 1.00 82.25 94 ALA A C 1
ATOM 759 O O . ALA A 1 94 ? -9.198 -2.820 12.413 1.00 82.25 94 ALA A O 1
ATOM 760 N N . ALA A 1 95 ? -7.837 -1.185 11.666 1.00 84.69 95 ALA A N 1
ATOM 761 C CA . ALA A 1 95 ? -8.378 -0.113 12.495 1.00 84.69 95 ALA A CA 1
ATOM 762 C C . ALA A 1 95 ? -9.886 0.072 12.262 1.00 84.69 95 ALA A C 1
ATOM 764 O O . ALA A 1 95 ? -10.666 0.084 13.212 1.00 84.69 95 ALA A O 1
ATOM 765 N N . GLU A 1 96 ? -10.321 0.128 11.002 1.00 83.94 96 GLU A N 1
ATOM 766 C CA . GLU A 1 96 ? -11.745 0.198 10.658 1.00 83.94 96 GLU A CA 1
ATOM 767 C C . GLU A 1 96 ? -12.517 -1.028 11.162 1.00 83.94 96 GLU A C 1
ATOM 769 O O . GLU A 1 96 ? -13.593 -0.887 11.741 1.00 83.94 96 GLU A O 1
ATOM 774 N N . ALA A 1 97 ? -11.962 -2.232 10.999 1.00 80.06 97 ALA A N 1
ATOM 775 C CA . ALA A 1 97 ? -12.616 -3.476 11.404 1.00 80.06 97 ALA A CA 1
ATOM 776 C C . ALA A 1 97 ? -12.779 -3.626 12.927 1.00 80.06 97 ALA A C 1
ATOM 778 O O . ALA A 1 97 ? -13.703 -4.309 13.385 1.00 80.06 97 ALA A O 1
ATOM 779 N N . VAL A 1 98 ? -11.891 -3.020 13.718 1.00 82.12 98 VAL A N 1
ATOM 780 C CA . VAL A 1 98 ? -12.014 -2.984 15.185 1.00 82.12 98 VAL A CA 1
ATOM 781 C C . VAL A 1 98 ? -12.737 -1.737 15.695 1.00 82.12 98 VAL A C 1
ATOM 783 O O . VAL A 1 98 ? -12.984 -1.648 16.892 1.00 82.12 98 VAL A O 1
ATOM 786 N N . GLY A 1 99 ? -13.114 -0.811 14.808 1.00 83.69 99 GLY A N 1
ATOM 787 C CA . GLY A 1 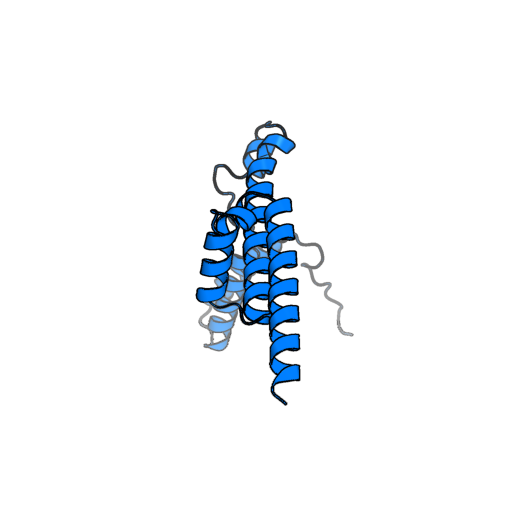99 ? -13.814 0.418 15.178 1.00 83.69 99 GLY A CA 1
ATOM 788 C C . GLY A 1 99 ? -12.934 1.414 15.931 1.00 83.69 99 GLY A C 1
ATOM 789 O O . GLY A 1 99 ? -13.428 2.118 16.806 1.00 83.69 99 GLY A O 1
ATOM 790 N N . LEU A 1 100 ? -11.642 1.455 15.605 1.00 84.00 100 LEU A N 1
ATOM 791 C CA . LEU A 1 100 ? -10.660 2.312 16.260 1.00 84.00 100 LEU A CA 1
ATOM 792 C C . L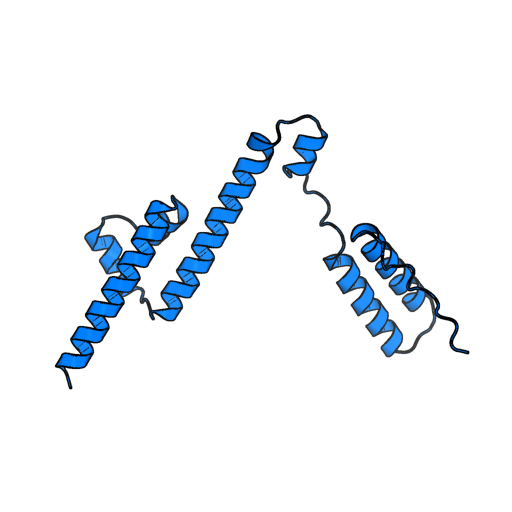EU A 1 100 ? -11.023 3.792 16.099 1.00 84.00 100 LEU A C 1
ATOM 794 O O . LEU A 1 100 ? -11.210 4.287 14.985 1.00 84.00 100 LEU A O 1
ATOM 798 N N . THR A 1 101 ? -11.115 4.501 17.217 1.00 86.81 101 THR A N 1
ATOM 799 C CA . THR A 1 101 ? -11.496 5.911 17.266 1.00 86.81 101 THR A CA 1
ATOM 800 C C . THR A 1 101 ? -10.269 6.813 17.420 1.00 86.81 101 THR A C 1
ATOM 802 O O . THR A 1 101 ? -9.204 6.361 17.847 1.00 86.81 101 THR A O 1
ATOM 805 N N . PRO A 1 102 ? -10.392 8.121 17.126 1.00 86.44 102 PRO A N 1
ATOM 806 C CA . PRO A 1 102 ? -9.327 9.077 17.424 1.00 86.44 102 PRO A CA 1
ATOM 807 C C . PRO A 1 102 ? -8.898 9.073 18.900 1.00 86.44 102 PRO A C 1
ATOM 809 O O . PRO A 1 102 ? -7.717 9.232 19.180 1.00 86.44 102 PRO A O 1
ATOM 812 N N . ALA A 1 103 ? -9.829 8.829 19.830 1.00 86.88 103 ALA A N 1
ATOM 813 C CA . ALA A 1 103 ? -9.528 8.787 21.259 1.00 86.88 103 ALA A CA 1
ATOM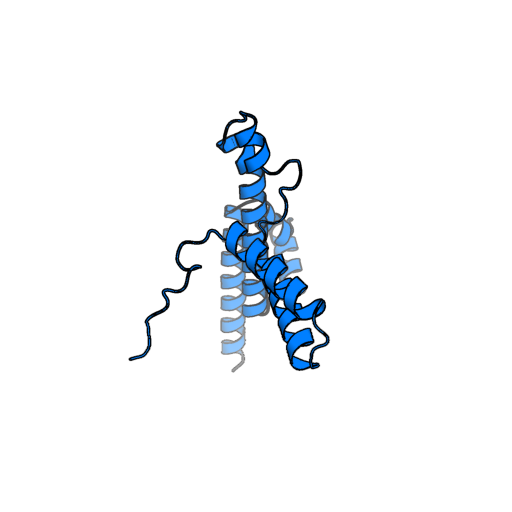 814 C C . ALA A 1 103 ? -8.610 7.611 21.627 1.00 86.88 103 ALA A C 1
ATOM 816 O O . ALA A 1 103 ? -7.700 7.778 22.434 1.00 86.88 103 ALA A O 1
ATOM 817 N N . ASP A 1 104 ? -8.797 6.451 20.995 1.00 85.50 104 ASP A N 1
ATOM 818 C CA . ASP A 1 104 ? -7.928 5.291 21.215 1.00 85.50 104 ASP A CA 1
ATOM 819 C C . ASP A 1 104 ? -6.501 5.580 20.700 1.00 85.50 104 ASP A C 1
ATOM 821 O O . ASP A 1 104 ? -5.507 5.214 21.327 1.00 85.50 104 ASP A O 1
ATOM 825 N N . LEU A 1 105 ? -6.376 6.280 19.564 1.00 85.44 105 LEU A N 1
ATOM 826 C CA . LEU A 1 105 ? -5.074 6.696 19.025 1.00 85.44 105 LEU A CA 1
ATOM 827 C C . LEU A 1 105 ? -4.362 7.699 19.949 1.00 85.44 105 LEU A C 1
ATOM 829 O O . LEU A 1 105 ? -3.143 7.609 20.124 1.00 85.44 105 LEU A O 1
ATOM 833 N N . ASP A 1 106 ? -5.114 8.621 20.552 1.00 87.75 106 ASP A N 1
ATOM 834 C CA . ASP A 1 106 ? -4.599 9.563 21.550 1.00 87.75 106 ASP A CA 1
ATOM 835 C C . ASP A 1 106 ? -4.165 8.843 22.838 1.00 87.75 106 ASP A C 1
ATOM 837 O O . ASP A 1 106 ? -3.132 9.185 23.418 1.00 87.75 106 ASP A O 1
ATOM 841 N N . GLU A 1 107 ? -4.896 7.808 23.267 1.00 87.50 107 GLU A N 1
ATOM 842 C CA . GLU A 1 107 ? -4.510 6.959 24.400 1.00 87.50 107 GLU A CA 1
ATOM 843 C C . GLU A 1 107 ? -3.188 6.234 24.126 1.00 87.50 107 GLU A C 1
ATOM 845 O O . GLU A 1 107 ? -2.275 6.279 24.955 1.00 87.50 107 GLU A O 1
ATOM 850 N N . TYR A 1 108 ? -3.032 5.631 22.943 1.00 86.94 108 TYR A N 1
ATOM 851 C CA . TYR A 1 108 ? -1.763 5.011 22.554 1.00 86.94 108 TYR A CA 1
ATOM 852 C C . TYR A 1 108 ? -0.607 6.020 22.585 1.00 86.94 108 TYR A C 1
ATOM 854 O O . TYR A 1 108 ? 0.471 5.720 23.110 1.00 86.94 108 TYR A O 1
ATOM 862 N N . LEU A 1 109 ? -0.824 7.228 22.051 1.00 89.75 109 LEU A N 1
ATOM 863 C CA . LEU A 1 109 ? 0.170 8.300 22.082 1.00 89.75 109 LEU A CA 1
ATOM 864 C C . LEU A 1 109 ? 0.533 8.685 23.522 1.00 89.75 109 LEU A C 1
ATOM 866 O O . LEU A 1 109 ? 1.714 8.852 23.824 1.00 89.75 109 LEU A O 1
ATOM 870 N N . ALA A 1 110 ? -0.448 8.795 24.417 1.00 90.44 110 ALA A N 1
ATOM 871 C CA . ALA A 1 110 ? -0.211 9.109 25.823 1.00 90.44 110 ALA A CA 1
ATOM 872 C C . ALA A 1 110 ? 0.581 8.005 26.547 1.00 90.44 110 ALA A C 1
ATOM 874 O O . ALA A 1 110 ? 1.449 8.312 27.366 1.00 90.44 110 ALA A O 1
ATOM 875 N N . LEU A 1 111 ? 0.320 6.733 26.228 1.00 87.62 111 LEU A N 1
ATOM 876 C CA . LEU A 1 111 ? 0.990 5.579 26.837 1.00 87.62 111 LEU A CA 1
ATOM 877 C C . LEU A 1 111 ? 2.430 5.392 26.348 1.00 87.62 111 LEU A C 1
ATOM 879 O O . LEU A 1 111 ? 3.312 5.044 27.132 1.00 87.62 111 LEU A O 1
ATOM 883 N N . THR A 1 112 ? 2.673 5.596 25.054 1.00 87.12 112 THR A N 1
ATOM 884 C CA . THR A 1 112 ? 3.958 5.258 24.415 1.00 87.12 112 THR A CA 1
ATOM 885 C C . THR A 1 112 ? 4.829 6.474 24.108 1.00 87.12 112 THR A C 1
ATOM 887 O O . THR A 1 112 ? 6.016 6.334 23.802 1.00 87.12 112 THR A O 1
ATOM 890 N N . GLY A 1 113 ? 4.259 7.680 24.168 1.00 90.25 113 GLY A N 1
ATOM 891 C CA . GLY A 1 113 ? 4.918 8.923 23.775 1.00 90.25 113 GLY A CA 1
ATOM 892 C C . GLY A 1 113 ? 5.174 9.041 22.270 1.00 90.25 113 GLY A C 1
ATOM 893 O O . GLY A 1 113 ? 5.918 9.932 21.857 1.00 90.25 113 GLY A O 1
ATOM 894 N N . ARG A 1 114 ? 4.609 8.147 21.443 1.00 87.81 114 ARG A N 1
ATOM 895 C CA . ARG A 1 114 ? 4.760 8.162 19.981 1.00 87.81 114 ARG A CA 1
ATOM 896 C C . ARG A 1 114 ? 3.438 7.887 19.261 1.00 87.81 114 ARG A C 1
ATOM 898 O O . ARG A 1 114 ? 2.660 7.060 19.726 1.00 87.81 114 ARG A O 1
ATOM 905 N N . PRO A 1 115 ? 3.182 8.514 18.100 1.00 88.88 115 PRO A N 1
ATOM 906 C CA . PRO A 1 115 ? 1.994 8.207 17.315 1.00 88.88 115 PRO A CA 1
ATOM 907 C C . PRO A 1 115 ? 2.042 6.777 16.766 1.00 88.88 115 PRO A C 1
ATOM 909 O O . PRO A 1 115 ? 3.034 6.367 16.160 1.00 88.88 115 PRO A O 1
ATOM 912 N N . LEU A 1 116 ? 0.938 6.040 16.905 1.00 86.44 116 LEU A N 1
ATOM 913 C CA . LEU A 1 116 ? 0.790 4.680 16.371 1.00 86.44 116 LEU A CA 1
ATOM 914 C C . LEU A 1 116 ? 1.073 4.616 14.860 1.00 86.44 116 LEU A C 1
ATOM 916 O O . LEU A 1 116 ? 1.706 3.687 14.360 1.00 86.44 116 LEU A O 1
ATOM 920 N N . MET A 1 117 ? 0.654 5.659 14.141 1.00 86.88 117 MET A N 1
ATOM 921 C CA . MET A 1 117 ? 0.843 5.794 12.697 1.00 86.88 117 MET A CA 1
ATOM 922 C C . MET A 1 117 ? 2.317 5.842 12.293 1.00 86.88 117 MET A C 1
ATOM 924 O O . MET A 1 117 ? 2.708 5.209 11.311 1.00 86.88 117 MET A O 1
ATOM 928 N N . ASP A 1 118 ? 3.150 6.533 13.071 1.00 88.75 118 ASP A N 1
ATOM 929 C CA . ASP A 1 118 ? 4.582 6.627 12.795 1.00 88.75 118 ASP A CA 1
ATOM 930 C C . ASP A 1 118 ? 5.241 5.256 12.974 1.00 88.75 118 ASP A C 1
ATOM 932 O O . ASP A 1 118 ? 5.996 4.808 12.110 1.00 88.75 118 ASP A O 1
ATOM 936 N N . ARG A 1 119 ? 4.862 4.517 14.025 1.00 86.25 119 ARG A N 1
ATOM 937 C CA . ARG A 1 119 ? 5.377 3.162 14.300 1.00 86.25 119 ARG A CA 1
ATOM 938 C C . ARG A 1 119 ? 5.119 2.203 13.135 1.00 86.25 119 ARG A C 1
ATOM 940 O O . ARG A 1 119 ? 6.041 1.516 12.686 1.00 86.25 119 ARG A O 1
ATOM 947 N N . VAL A 1 120 ? 3.893 2.202 12.609 1.00 86.69 120 VAL A N 1
ATOM 948 C CA . VAL A 1 120 ? 3.462 1.377 11.463 1.00 86.69 120 VAL A CA 1
ATOM 949 C C . VAL A 1 120 ? 4.273 1.681 10.198 1.00 86.69 120 VAL A C 1
ATOM 951 O O . VAL A 1 120 ? 4.615 0.785 9.414 1.00 86.69 120 VAL A O 1
ATOM 954 N N . LEU A 1 121 ? 4.586 2.956 9.970 1.00 86.00 121 LEU A N 1
ATOM 955 C CA . LEU A 1 121 ? 5.295 3.401 8.772 1.00 86.00 121 LEU A CA 1
ATOM 956 C C . LEU A 1 121 ? 6.813 3.214 8.878 1.00 86.00 121 LEU A C 1
ATOM 958 O O . LEU A 1 121 ? 7.466 2.977 7.852 1.00 86.00 121 LEU A O 1
ATOM 962 N N . GLU A 1 122 ? 7.366 3.272 10.087 1.00 86.56 122 GLU A N 1
ATOM 963 C CA . GLU A 1 122 ? 8.795 3.135 10.370 1.00 86.56 122 GLU A CA 1
ATOM 964 C C . GLU A 1 122 ? 9.291 1.694 10.211 1.00 86.56 122 GLU A C 1
ATOM 966 O O . GLU A 1 122 ? 10.337 1.476 9.598 1.00 86.56 122 GLU A O 1
ATOM 971 N N . SER A 1 123 ? 8.560 0.690 10.714 1.00 84.69 123 SER A N 1
ATOM 972 C CA . SER A 1 123 ? 9.094 -0.680 10.803 1.00 84.69 123 SER A CA 1
ATOM 973 C C . SER A 1 123 ? 8.030 -1.782 10.792 1.00 84.69 123 SER A C 1
ATOM 975 O O . SER A 1 123 ? 6.846 -1.537 10.993 1.00 84.69 123 SER A O 1
ATOM 977 N N . GLU A 1 124 ? 8.455 -3.019 10.507 1.00 83.75 124 GLU A N 1
ATOM 978 C CA . GLU A 1 124 ? 7.580 -4.199 10.625 1.00 83.75 124 GLU A CA 1
ATOM 979 C C . GLU A 1 124 ? 7.246 -4.479 12.088 1.00 83.75 124 GLU A C 1
ATOM 981 O O . GLU A 1 124 ? 6.120 -4.850 12.398 1.00 83.75 124 GLU A O 1
ATOM 986 N N . GLU A 1 125 ? 8.199 -4.213 12.980 1.00 85.62 125 GLU A N 1
ATOM 987 C CA . GLU A 1 125 ? 8.008 -4.320 14.421 1.00 85.62 125 GLU A CA 1
ATOM 988 C C . GLU A 1 125 ? 6.929 -3.361 14.921 1.00 85.62 125 GLU A C 1
ATOM 990 O O . GLU A 1 125 ? 6.018 -3.780 15.621 1.00 85.62 125 GLU A O 1
ATOM 995 N N . GLY A 1 126 ? 6.979 -2.094 14.501 1.00 87.44 126 GLY A N 1
ATOM 996 C CA . GLY A 1 126 ? 5.964 -1.107 14.863 1.00 87.44 126 GLY A CA 1
ATOM 997 C C . GLY A 1 126 ? 4.595 -1.4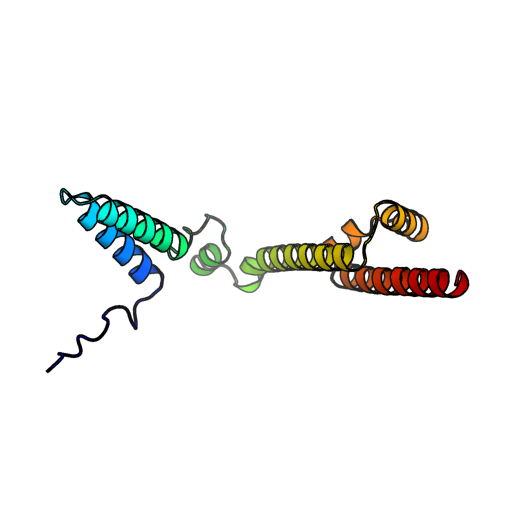09 14.253 1.00 87.44 126 GLY A C 1
ATOM 998 O O . GLY A 1 126 ? 3.576 -1.150 14.882 1.00 87.44 126 GLY A O 1
ATOM 999 N N . TYR A 1 127 ? 4.547 -2.013 13.061 1.00 84.62 127 TYR A N 1
ATOM 1000 C CA . TYR A 1 127 ? 3.294 -2.527 12.505 1.00 84.62 127 TYR A CA 1
ATOM 1001 C C . TYR A 1 127 ? 2.724 -3.689 13.328 1.00 84.62 127 TYR A C 1
ATOM 1003 O O . TYR A 1 127 ? 1.528 -3.702 13.603 1.00 84.62 127 TYR A O 1
ATOM 1011 N N . ARG A 1 128 ? 3.564 -4.638 13.756 1.00 85.62 128 ARG A N 1
ATOM 1012 C CA . ARG A 1 128 ? 3.148 -5.756 14.613 1.00 85.62 128 ARG A CA 1
ATOM 1013 C C . ARG A 1 128 ? 2.652 -5.273 15.973 1.00 85.62 128 ARG A C 1
ATOM 1015 O O . ARG A 1 128 ? 1.555 -5.638 16.371 1.00 85.62 128 ARG A O 1
ATOM 1022 N N . GLU A 1 129 ? 3.415 -4.396 16.620 1.00 87.69 129 GLU A N 1
ATOM 1023 C CA . GLU A 1 129 ? 3.030 -3.754 17.880 1.00 87.69 129 GLU A CA 1
ATOM 1024 C C . GLU A 1 129 ? 1.664 -3.072 17.760 1.00 87.69 129 GLU A C 1
ATOM 1026 O O . GLU A 1 129 ? 0.827 -3.180 18.653 1.00 87.69 129 GLU A O 1
ATOM 1031 N N . ALA A 1 130 ? 1.419 -2.405 16.631 1.00 86.62 130 ALA A N 1
ATOM 1032 C CA . ALA A 1 130 ? 0.152 -1.745 16.403 1.00 86.62 130 ALA A CA 1
ATOM 1033 C C . ALA A 1 130 ? -1.018 -2.726 16.332 1.00 86.62 130 ALA A C 1
ATOM 1035 O O . ALA A 1 130 ? -2.041 -2.473 16.961 1.00 86.62 130 ALA A O 1
ATOM 1036 N N . LEU A 1 131 ? -0.867 -3.843 15.613 1.00 87.12 131 LEU A N 1
ATOM 1037 C CA . LEU A 1 131 ? -1.888 -4.891 15.558 1.00 87.12 131 LEU A CA 1
ATOM 1038 C C . LEU A 1 131 ? -2.141 -5.517 16.934 1.00 87.12 131 LEU A C 1
ATOM 1040 O O . LEU A 1 131 ? -3.299 -5.662 17.322 1.00 87.12 131 LEU A O 1
ATOM 1044 N N . ASP A 1 132 ? -1.079 -5.827 17.682 1.00 87.62 132 ASP A N 1
ATOM 1045 C CA . ASP A 1 132 ? -1.179 -6.399 19.029 1.00 87.62 132 ASP A CA 1
ATOM 1046 C C . ASP A 1 132 ? -1.960 -5.465 19.968 1.00 87.62 132 ASP A C 1
ATOM 1048 O O . ASP A 1 132 ? -2.822 -5.906 20.733 1.00 87.62 132 ASP A O 1
ATOM 1052 N N . TRP A 1 133 ? -1.709 -4.157 19.872 1.00 85.81 133 TRP A N 1
ATOM 1053 C CA . TRP A 1 133 ? -2.445 -3.158 20.639 1.00 85.81 133 TRP A CA 1
ATOM 1054 C C . TRP A 1 133 ? -3.926 -3.089 20.233 1.00 85.81 133 TRP A C 1
ATOM 1056 O O . TRP A 1 133 ? -4.785 -3.093 21.113 1.00 85.81 133 TRP A O 1
ATOM 1066 N N . MET A 1 134 ? -4.257 -3.116 18.932 1.00 85.12 134 MET A N 1
ATOM 1067 C CA . MET A 1 134 ? -5.661 -3.148 18.482 1.00 85.12 134 MET A CA 1
ATOM 1068 C C . MET A 1 134 ? -6.423 -4.359 19.028 1.00 85.12 134 MET A C 1
ATOM 1070 O O . MET A 1 134 ? -7.586 -4.244 19.428 1.00 85.12 134 MET A O 1
ATOM 1074 N N . GLU A 1 135 ? -5.785 -5.532 19.023 1.00 85.56 135 GLU A N 1
ATOM 1075 C CA . GLU A 1 135 ? -6.385 -6.752 19.560 1.00 85.56 135 GLU A CA 1
ATOM 1076 C C . GLU A 1 135 ? -6.679 -6.625 21.055 1.00 85.56 135 GLU A C 1
ATOM 1078 O O . GLU A 1 135 ? -7.743 -7.054 21.512 1.00 85.56 135 GLU A O 1
ATOM 1083 N N . GLU A 1 136 ? -5.760 -6.034 21.819 1.00 83.50 136 GLU A N 1
ATOM 1084 C CA . GLU A 1 136 ? -5.944 -5.855 23.255 1.00 83.50 136 GLU A CA 1
ATOM 1085 C C . GLU A 1 136 ? -7.041 -4.832 23.564 1.00 83.50 136 GLU A C 1
ATOM 1087 O O . GLU A 1 136 ? -7.937 -5.130 24.357 1.00 83.50 136 GLU A O 1
ATOM 1092 N N . THR A 1 137 ? -7.057 -3.685 22.879 1.00 76.75 137 THR A N 1
ATOM 1093 C CA . THR A 1 137 ? -8.105 -2.662 23.035 1.00 76.75 137 THR A CA 1
ATOM 1094 C C . THR A 1 137 ? -9.493 -3.249 22.771 1.00 76.75 137 THR A C 1
ATOM 1096 O O . THR A 1 137 ? -10.421 -3.058 23.563 1.00 76.75 137 THR A O 1
ATOM 1099 N N . ARG A 1 138 ? -9.633 -4.080 21.729 1.00 76.06 138 ARG A N 1
ATOM 1100 C CA . ARG A 1 138 ? -10.883 -4.801 21.454 1.00 76.06 138 ARG A CA 1
ATOM 1101 C C . ARG A 1 138 ? -11.252 -5.780 22.569 1.00 76.06 138 ARG A C 1
ATOM 1103 O O . ARG A 1 138 ? -12.406 -5.817 22.992 1.00 76.06 138 ARG A O 1
ATOM 1110 N N . ARG A 1 139 ? -10.300 -6.580 23.063 1.00 74.81 139 ARG A N 1
ATOM 1111 C CA . ARG A 1 139 ? -10.557 -7.540 24.155 1.00 74.81 139 ARG A CA 1
ATOM 1112 C C . ARG A 1 139 ? -11.021 -6.842 25.429 1.00 74.81 139 ARG A C 1
ATOM 1114 O O . ARG A 1 139 ? -11.888 -7.374 26.126 1.00 74.81 139 ARG A O 1
ATOM 1121 N N . VAL A 1 140 ? -10.445 -5.687 25.749 1.00 71.69 140 VAL A N 1
ATOM 1122 C CA . VAL A 1 140 ? -10.843 -4.879 26.907 1.00 71.69 140 VAL A CA 1
ATOM 1123 C C . VAL A 1 140 ? -12.252 -4.321 26.709 1.00 71.69 140 VAL A C 1
ATOM 1125 O O . VAL A 1 140 ? -13.084 -4.485 27.605 1.00 71.69 140 VAL A O 1
ATOM 1128 N N . GLY A 1 141 ? -12.553 -3.766 25.531 1.00 68.75 141 GLY A N 1
ATOM 1129 C CA . GLY A 1 141 ? -13.893 -3.294 25.173 1.00 68.75 141 GLY A CA 1
ATOM 1130 C C . GLY A 1 141 ? -14.958 -4.389 25.290 1.00 68.75 141 GLY A C 1
ATOM 1131 O O . GLY A 1 141 ? -15.935 -4.229 26.020 1.00 68.75 141 GLY A O 1
ATOM 1132 N N . ASP A 1 142 ? -14.715 -5.557 24.689 1.00 67.88 142 ASP A N 1
ATOM 1133 C CA . ASP A 1 142 ? -15.626 -6.708 24.743 1.00 67.88 142 ASP A CA 1
ATOM 1134 C C . ASP A 1 142 ? -15.875 -7.193 26.185 1.00 67.88 142 ASP A C 1
ATOM 1136 O O . ASP A 1 142 ? -16.983 -7.610 26.534 1.00 67.88 142 ASP A O 1
ATOM 1140 N N . ARG A 1 143 ? -14.848 -7.160 27.049 1.00 60.69 143 ARG A N 1
ATOM 1141 C CA . ARG A 1 143 ? -14.984 -7.513 28.474 1.00 60.69 143 ARG A CA 1
ATOM 1142 C C . ARG A 1 143 ? -15.779 -6.470 29.254 1.00 60.69 143 ARG A C 1
ATOM 1144 O O . ARG A 1 143 ? -16.522 -6.857 30.155 1.00 60.69 143 ARG A O 1
ATOM 1151 N N . ALA A 1 144 ? -15.606 -5.186 28.948 1.00 58.31 144 ALA A N 1
ATOM 1152 C CA . ALA A 1 144 ? -16.353 -4.108 29.583 1.00 58.31 144 ALA A CA 1
ATOM 1153 C C . ALA A 1 144 ? -17.844 -4.201 29.231 1.00 58.31 144 ALA A C 1
ATOM 1155 O O . ALA A 1 144 ? -18.674 -4.180 30.136 1.00 58.31 144 ALA A O 1
ATOM 1156 N N . SER A 1 145 ? -18.181 -4.424 27.956 1.00 60.59 145 SER A N 1
ATOM 1157 C CA . SER A 1 145 ? -19.570 -4.585 27.506 1.00 60.59 145 SER A CA 1
ATOM 1158 C C . SER A 1 145 ? -20.283 -5.766 28.174 1.00 60.59 145 SER A C 1
ATOM 1160 O O . SER A 1 145 ? -21.418 -5.619 28.610 1.00 60.59 145 SER A O 1
ATOM 1162 N N . ARG A 1 146 ? -19.606 -6.909 28.363 1.00 59.12 146 ARG A N 1
ATOM 1163 C CA . ARG A 1 146 ? -20.188 -8.102 29.021 1.00 59.12 146 ARG A CA 1
ATOM 1164 C C . ARG A 1 146 ? -20.421 -7.976 30.530 1.00 59.12 146 ARG A C 1
ATOM 1166 O O . ARG A 1 146 ? -21.026 -8.866 31.110 1.00 59.12 146 ARG A O 1
ATOM 1173 N N . ARG A 1 147 ? -19.877 -6.952 31.196 1.00 57.00 147 ARG A N 1
ATOM 1174 C CA . ARG A 1 147 ? -20.108 -6.710 32.636 1.00 57.00 147 ARG A CA 1
ATOM 1175 C C . ARG A 1 147 ? -21.272 -5.758 32.905 1.00 57.00 147 ARG A C 1
ATOM 1177 O O . ARG A 1 147 ? -21.628 -5.573 34.065 1.00 57.00 147 ARG A O 1
ATOM 1184 N N . VAL A 1 148 ? -21.781 -5.108 31.862 1.00 55.16 148 VAL A N 1
ATOM 1185 C CA . VAL A 1 148 ? -22.861 -4.115 31.944 1.00 55.16 148 VAL A CA 1
ATOM 1186 C C . VAL A 1 148 ? -24.223 -4.739 31.582 1.00 55.16 148 VAL A C 1
ATOM 1188 O O . VAL A 1 148 ? -25.252 -4.122 31.845 1.00 55.16 148 VAL A O 1
ATOM 1191 N N . GLU A 1 149 ? -24.231 -5.968 31.054 1.00 47.31 149 GLU A N 1
ATOM 1192 C CA . GLU A 1 149 ? -25.412 -6.840 30.903 1.00 47.31 149 GLU A CA 1
ATOM 1193 C C . GLU A 1 149 ? -25.601 -7.754 32.123 1.00 47.31 149 GLU A C 1
ATOM 1195 O O . GLU A 1 149 ? -26.772 -7.959 32.518 1.00 47.31 149 GLU A O 1
#

Sequence (149 aa):
MIKDHPNPYLQASLRELSASLERCAGQLQTTKGTEERQDMAHLLLAAAKRLAPKDKRQGEPISRVRAGAEVLPAFWPHYELEKRAMRWHLFHQAAEAVGLTPADLDEYLALTGRPLMDRVLESEEGYREALDWMEETRRVGDRASRRVE

Secondary structure (DSSP, 8-state):
-------TTTT--HHHHHHHHHHHHHHHHHS---HHHHHHHHHHHHHHHHHS-----TT-HHHHHHTT--HHHHHHHHHHHHHHHHHHHHHHHHHHHHT--HHHHHHHHHHHSS-HHHHHHH-HHHHHHHHHHHHHHHHHHHHHHTTT-